Protein AF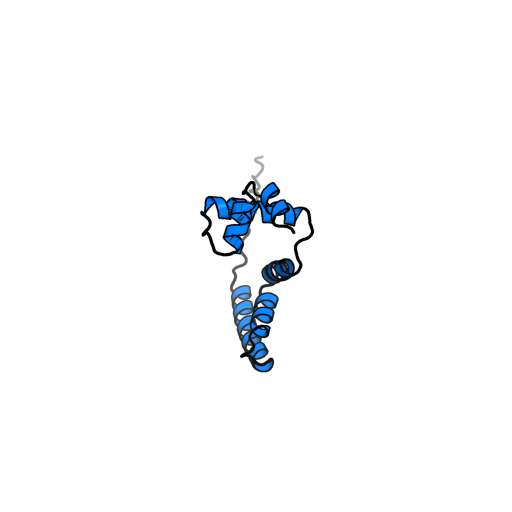-A0A0T5ZKU7-F1 (afdb_monomer_lite)

Radius of gyration: 25.08 Å; chains: 1; bounding box: 58×53×64 Å

Foldseek 3Di:
DDLVQLCVQLVNDSVVSVCVVVVVDDDDPSSVVSSVRSVVVVCVVPPHDVVVVQVVVCVVVVLVVLLVVQVVDPVDDPVRSVVVSVVVVVVVVVVVVVPPPPDPPPPDPPPDDDDDD

pLDDT: mean 78.39, std 18.37, range [41.28, 98.12]

Structure (mmCIF, N/CA/C/O backbone):
data_AF-A0A0T5ZKU7-F1
#
_entry.id   AF-A0A0T5ZKU7-F1
#
loop_
_atom_site.group_PDB
_atom_site.id
_atom_site.type_symbol
_atom_site.label_atom_id
_atom_site.label_alt_id
_atom_site.label_comp_id
_atom_site.label_asym_id
_atom_site.label_entity_id
_atom_site.label_seq_id
_atom_site.pdbx_PDB_ins_code
_atom_site.Cartn_x
_atom_site.Cartn_y
_atom_site.Cartn_z
_atom_site.occupancy
_atom_site.B_iso_or_equiv
_atom_site.auth_seq_id
_atom_site.auth_comp_id
_atom_site.auth_asym_id
_atom_site.auth_atom_id
_atom_site.pdbx_PDB_model_num
ATOM 1 N N . MET A 1 1 ? 10.620 8.413 -14.992 1.00 61.22 1 MET A N 1
ATOM 2 C CA . MET A 1 1 ? 11.229 7.470 -15.958 1.00 61.22 1 MET A CA 1
ATOM 3 C C . MET A 1 1 ? 10.465 7.529 -17.278 1.00 61.22 1 MET A C 1
ATOM 5 O O . MET A 1 1 ? 9.246 7.652 -17.237 1.00 61.22 1 MET A O 1
ATOM 9 N N . SER A 1 2 ? 11.141 7.478 -18.430 1.00 84.94 2 SER A N 1
ATOM 10 C CA . SER A 1 2 ? 10.476 7.452 -19.748 1.00 84.94 2 SER A CA 1
ATOM 11 C C . SER A 1 2 ? 10.192 6.017 -20.219 1.00 84.94 2 SER A C 1
ATOM 13 O O . SER A 1 2 ? 10.934 5.095 -19.883 1.00 84.94 2 SER A O 1
ATOM 15 N N . GLN A 1 3 ? 9.158 5.813 -21.046 1.00 84.88 3 GLN A N 1
ATOM 16 C CA . GLN A 1 3 ? 8.836 4.494 -21.628 1.00 84.88 3 GLN A CA 1
ATOM 17 C C . GLN A 1 3 ? 10.026 3.884 -22.389 1.00 84.88 3 GLN A C 1
ATOM 19 O O . GLN A 1 3 ? 10.203 2.669 -22.391 1.00 84.88 3 GLN A O 1
ATOM 24 N N . ARG A 1 4 ? 10.862 4.724 -23.017 1.00 86.12 4 ARG A N 1
ATOM 25 C CA . ARG A 1 4 ? 12.070 4.295 -23.743 1.00 86.12 4 ARG A CA 1
ATOM 26 C C . ARG A 1 4 ? 13.130 3.707 -22.819 1.00 86.12 4 ARG A C 1
ATOM 28 O O . ARG A 1 4 ? 13.746 2.711 -23.177 1.00 86.12 4 ARG A O 1
ATOM 35 N N . GLN A 1 5 ? 13.307 4.292 -21.636 1.00 86.38 5 GLN A N 1
ATOM 36 C CA . GLN A 1 5 ? 14.228 3.763 -20.631 1.00 86.38 5 GLN A CA 1
ATOM 37 C C . GLN A 1 5 ? 13.743 2.404 -20.128 1.00 86.38 5 GLN A C 1
ATOM 39 O O . GLN A 1 5 ? 14.492 1.438 -20.188 1.00 86.38 5 GLN A O 1
ATOM 44 N N . LEU A 1 6 ? 12.465 2.287 -19.755 1.00 87.44 6 LEU A N 1
ATOM 45 C CA . LEU A 1 6 ? 11.892 1.003 -19.342 1.00 87.44 6 LEU A CA 1
ATOM 46 C C . LEU A 1 6 ? 12.020 -0.073 -20.436 1.00 87.44 6 LEU A C 1
ATOM 48 O O . LEU A 1 6 ? 12.298 -1.230 -20.128 1.00 87.44 6 LEU A O 1
ATOM 52 N N . ALA A 1 7 ? 11.851 0.298 -21.707 1.00 90.56 7 ALA A N 1
ATOM 53 C CA . ALA A 1 7 ? 12.006 -0.617 -22.836 1.00 90.56 7 ALA A CA 1
ATOM 54 C C . ALA A 1 7 ? 13.424 -1.195 -22.929 1.00 90.56 7 ALA A C 1
ATOM 56 O O . ALA A 1 7 ? 13.604 -2.409 -23.026 1.00 90.56 7 ALA A O 1
ATOM 57 N N . GLN A 1 8 ? 14.429 -0.320 -22.850 1.00 89.38 8 GLN A N 1
ATOM 58 C CA . GLN A 1 8 ? 15.840 -0.702 -22.898 1.00 89.38 8 GLN A CA 1
ATOM 59 C C . GLN A 1 8 ? 16.216 -1.662 -21.763 1.00 89.38 8 GLN A C 1
ATOM 61 O O . GLN A 1 8 ? 16.983 -2.595 -21.967 1.00 89.38 8 GLN A O 1
ATOM 66 N N . GLN A 1 9 ? 15.638 -1.441 -20.589 1.00 86.31 9 GLN A N 1
ATOM 67 C CA . GLN A 1 9 ? 15.978 -2.128 -19.348 1.00 86.31 9 GLN A CA 1
ATOM 68 C C . GLN A 1 9 ? 15.270 -3.479 -19.200 1.00 86.31 9 GLN A C 1
ATOM 70 O O . GLN A 1 9 ? 15.878 -4.501 -18.909 1.00 86.31 9 GLN A O 1
ATOM 75 N N . SER A 1 10 ? 13.967 -3.511 -19.471 1.00 87.56 10 SER A N 1
ATOM 76 C CA . SER A 1 10 ? 13.167 -4.740 -19.409 1.00 87.56 10 SER A CA 1
ATOM 77 C C . SER A 1 10 ? 13.378 -5.673 -20.609 1.00 87.56 10 SER A C 1
ATOM 79 O O . SER A 1 10 ? 12.874 -6.799 -20.617 1.00 87.56 10 SER A O 1
ATOM 81 N N . GLY A 1 11 ? 14.054 -5.201 -21.664 1.00 91.31 11 GLY A N 1
ATOM 82 C CA . GLY A 1 11 ? 14.155 -5.908 -22.941 1.00 91.31 11 GLY A CA 1
ATOM 83 C C . GLY A 1 11 ? 12.799 -6.088 -23.637 1.00 91.31 11 GLY A C 1
ATOM 84 O O . GLY A 1 11 ? 12.636 -6.993 -24.459 1.00 91.31 11 GLY A O 1
ATOM 85 N N . VAL A 1 12 ? 11.801 -5.272 -23.280 1.00 93.00 12 VAL A N 1
ATOM 86 C CA . VAL A 1 12 ? 10.477 -5.244 -23.910 1.00 93.00 12 VAL A CA 1
ATOM 87 C C . VAL A 1 12 ? 10.402 -4.048 -24.847 1.00 93.00 12 VAL A C 1
ATOM 89 O O . VAL A 1 12 ? 10.733 -2.932 -24.471 1.00 93.00 12 VAL A O 1
ATOM 92 N N . ASP A 1 13 ? 9.930 -4.269 -26.072 1.00 94.50 13 ASP A N 1
ATOM 93 C CA . ASP A 1 13 ? 9.867 -3.211 -27.077 1.00 94.50 13 ASP A CA 1
ATOM 94 C C . ASP A 1 13 ? 8.986 -2.022 -26.644 1.00 94.50 13 ASP A C 1
ATOM 96 O O . ASP A 1 13 ? 7.894 -2.182 -26.085 1.00 94.50 13 ASP A O 1
ATOM 100 N N . HIS A 1 14 ? 9.431 -0.812 -26.983 1.00 93.50 14 HIS A N 1
ATOM 101 C CA . HIS A 1 14 ? 8.744 0.430 -26.641 1.00 93.50 14 HIS A CA 1
ATOM 102 C C . HIS A 1 14 ? 7.309 0.490 -27.191 1.00 93.50 14 HIS A C 1
ATOM 104 O O . HIS A 1 14 ? 6.399 0.945 -26.496 1.00 93.50 14 HIS A O 1
ATOM 110 N N . SER A 1 15 ? 7.067 -0.002 -28.414 1.00 93.06 15 SER A N 1
ATOM 111 C CA . SER A 1 15 ? 5.718 -0.050 -29.001 1.00 93.06 15 SER A CA 1
ATOM 112 C C . SER A 1 15 ? 4.795 -1.013 -28.253 1.00 93.06 15 SER A C 1
ATOM 114 O O . SER A 1 15 ? 3.574 -0.851 -28.273 1.00 93.06 15 SER A O 1
ATOM 116 N N . THR A 1 16 ? 5.357 -2.024 -27.587 1.00 92.62 16 THR A N 1
ATOM 117 C CA . THR A 1 16 ? 4.590 -2.940 -26.740 1.00 92.62 16 THR A CA 1
ATOM 118 C C . THR A 1 16 ? 4.203 -2.244 -25.443 1.00 92.62 16 THR A C 1
ATOM 120 O O . THR A 1 16 ? 3.026 -2.242 -25.102 1.00 92.62 16 THR A O 1
ATOM 123 N N . ILE A 1 17 ? 5.146 -1.577 -24.775 1.00 90.75 17 ILE A N 1
ATOM 124 C CA . ILE A 1 17 ? 4.882 -0.814 -23.543 1.00 90.75 17 ILE A CA 1
ATOM 125 C C . ILE A 1 17 ? 3.843 0.288 -23.784 1.00 90.75 17 ILE A C 1
ATOM 127 O O . ILE A 1 17 ? 2.897 0.421 -23.013 1.00 90.75 17 ILE A O 1
ATOM 131 N N . SER A 1 18 ? 3.966 1.031 -24.887 1.00 93.00 18 SER A N 1
ATOM 132 C CA . SER A 1 18 ? 3.022 2.095 -25.243 1.00 93.00 18 SER A CA 1
ATOM 133 C C . SER A 1 18 ? 1.584 1.576 -25.386 1.00 93.00 18 SER A C 1
ATOM 135 O O . SER A 1 18 ? 0.655 2.177 -24.850 1.00 93.00 18 SER A O 1
ATOM 137 N N . ARG A 1 19 ? 1.403 0.414 -26.031 1.00 92.88 19 ARG A N 1
ATOM 138 C CA . ARG A 1 19 ? 0.091 -0.237 -26.190 1.00 92.88 19 ARG A CA 1
ATOM 139 C C . ARG A 1 19 ? -0.471 -0.787 -24.881 1.00 92.88 19 ARG A C 1
ATOM 141 O O . ARG A 1 19 ? -1.675 -0.708 -24.669 1.00 92.88 19 ARG A O 1
ATOM 148 N N . LEU A 1 20 ? 0.386 -1.307 -23.998 1.00 92.06 20 LEU A N 1
ATOM 149 C CA . LEU A 1 20 ? -0.024 -1.749 -22.660 1.00 92.06 20 LEU A CA 1
ATOM 150 C C . LEU A 1 20 ? -0.554 -0.573 -21.827 1.00 92.06 20 LEU A C 1
ATOM 152 O O . LEU A 1 20 ? -1.601 -0.691 -21.203 1.00 92.06 20 LEU A O 1
ATOM 156 N N . ILE A 1 21 ? 0.127 0.577 -21.864 1.00 90.44 21 ILE A N 1
ATOM 157 C CA . ILE A 1 21 ? -0.280 1.784 -21.122 1.00 90.44 21 ILE A CA 1
ATOM 158 C C . ILE A 1 21 ? -1.603 2.351 -21.647 1.00 90.44 21 ILE A C 1
ATOM 160 O O . ILE A 1 21 ? -2.424 2.817 -20.865 1.00 90.44 21 ILE A O 1
ATOM 164 N N . ARG A 1 22 ? -1.829 2.293 -22.964 1.00 91.94 22 ARG A N 1
ATOM 165 C CA . ARG A 1 22 ? -3.094 2.716 -23.587 1.00 91.94 22 ARG A CA 1
ATOM 166 C C . ARG A 1 22 ? -4.233 1.703 -23.423 1.00 91.94 22 ARG A C 1
ATOM 168 O O . ARG A 1 22 ? -5.342 1.982 -23.860 1.00 91.94 22 ARG A O 1
ATOM 175 N N . GLY A 1 23 ? -3.974 0.530 -22.840 1.00 91.94 23 GLY A N 1
ATOM 176 C CA . GLY A 1 23 ? -4.969 -0.537 -22.692 1.00 91.94 23 GLY A CA 1
ATOM 177 C C . GLY A 1 23 ? -5.320 -1.263 -23.995 1.00 91.94 23 GLY A C 1
ATOM 178 O O . GLY A 1 23 ? -6.204 -2.111 -24.011 1.00 91.94 23 GLY A O 1
ATOM 179 N N . GLU A 1 24 ? -4.602 -0.987 -25.085 1.00 94.06 24 GLU A N 1
ATOM 180 C CA . GLU A 1 24 ? -4.792 -1.626 -26.395 1.00 94.06 24 GLU A CA 1
ATOM 181 C C . GLU A 1 24 ? -4.296 -3.082 -26.409 1.00 94.06 24 GLU A C 1
ATOM 183 O O . GLU A 1 24 ? -4.506 -3.819 -27.374 1.00 94.06 24 GLU A O 1
ATOM 188 N N . ARG A 1 25 ? -3.581 -3.502 -25.358 1.00 87.81 25 ARG A N 1
ATOM 189 C CA . ARG A 1 25 ? -3.019 -4.844 -25.238 1.00 87.81 25 ARG A CA 1
ATOM 190 C C . ARG A 1 25 ? -3.007 -5.314 -23.789 1.00 87.81 25 ARG A C 1
ATOM 192 O O . ARG A 1 25 ? -2.660 -4.557 -22.888 1.00 87.81 25 ARG A O 1
ATOM 199 N N . THR A 1 26 ? -3.281 -6.600 -23.586 1.00 90.44 26 THR A N 1
ATOM 200 C CA . THR A 1 26 ? -3.028 -7.299 -22.323 1.00 90.44 26 THR A CA 1
ATOM 201 C C . THR A 1 26 ? -1.643 -7.960 -22.358 1.00 90.44 26 THR A C 1
ATOM 203 O O . THR A 1 26 ? -1.269 -8.576 -23.365 1.00 90.44 26 THR A O 1
ATOM 206 N N . PRO A 1 27 ? -0.819 -7.813 -21.306 1.00 90.25 27 PRO A N 1
ATOM 207 C CA . PRO A 1 27 ? 0.505 -8.414 -21.290 1.00 90.25 27 PRO A CA 1
ATOM 208 C C . PRO A 1 27 ? 0.406 -9.921 -21.043 1.00 90.25 27 PRO A C 1
ATOM 210 O O . PRO A 1 27 ? -0.408 -10.387 -20.249 1.00 90.25 27 PRO A O 1
ATOM 213 N N . SER A 1 28 ? 1.288 -10.688 -21.685 1.00 92.50 28 SER A N 1
ATOM 214 C CA . SER A 1 28 ? 1.524 -12.074 -21.271 1.00 92.50 28 SER A CA 1
ATOM 215 C C . SER A 1 28 ? 2.246 -12.104 -19.920 1.00 92.50 28 SER A C 1
ATOM 217 O O . SER A 1 28 ? 2.944 -11.145 -19.580 1.00 92.50 28 SER A O 1
ATOM 219 N N . LEU A 1 29 ? 2.164 -13.223 -19.191 1.00 88.56 29 LEU A N 1
ATOM 220 C CA . LEU A 1 29 ? 2.899 -13.408 -17.934 1.00 88.56 29 LEU A CA 1
ATOM 221 C C . LEU A 1 29 ? 4.403 -13.139 -18.112 1.00 88.56 29 LEU A C 1
ATOM 223 O O . LEU A 1 29 ? 4.980 -12.363 -17.362 1.00 88.56 29 LEU A O 1
ATOM 227 N N . GLY A 1 30 ? 5.020 -13.686 -19.164 1.00 87.00 30 GLY A N 1
ATOM 228 C CA . GLY A 1 30 ? 6.442 -13.466 -19.444 1.00 87.00 30 GLY A CA 1
ATOM 229 C C . GLY A 1 30 ? 6.786 -12.004 -19.753 1.00 87.00 30 GLY A C 1
ATOM 230 O O . GLY A 1 30 ? 7.852 -11.525 -19.372 1.00 87.00 30 GLY A O 1
ATOM 231 N N . THR A 1 31 ? 5.882 -11.265 -20.404 1.00 89.62 31 THR A N 1
ATOM 232 C CA . THR A 1 31 ? 6.042 -9.817 -20.620 1.00 89.62 31 THR A CA 1
ATOM 233 C C . THR A 1 31 ? 5.925 -9.053 -19.303 1.00 89.62 31 THR A C 1
ATOM 235 O O . THR A 1 31 ? 6.744 -8.176 -19.042 1.00 89.62 31 THR A O 1
ATOM 238 N N . ALA A 1 32 ? 4.953 -9.407 -18.460 1.00 90.44 32 ALA A N 1
ATOM 239 C CA . ALA A 1 32 ? 4.764 -8.795 -17.150 1.00 90.44 32 ALA A CA 1
ATOM 240 C C . ALA A 1 32 ? 5.983 -9.019 -16.240 1.00 90.44 32 ALA A C 1
ATOM 242 O O . ALA A 1 32 ? 6.464 -8.074 -15.622 1.00 90.44 32 ALA A O 1
ATOM 243 N N . THR A 1 33 ? 6.550 -10.230 -16.224 1.00 89.00 33 THR A N 1
ATOM 244 C CA . THR A 1 33 ? 7.750 -10.544 -15.434 1.00 89.00 33 THR A CA 1
ATOM 245 C C . THR A 1 33 ? 8.978 -9.759 -15.903 1.00 89.00 33 THR A C 1
ATOM 247 O O . THR A 1 33 ? 9.719 -9.240 -15.073 1.00 89.00 33 THR A O 1
ATOM 250 N N . LYS A 1 34 ? 9.187 -9.614 -17.219 1.00 91.38 34 LYS A N 1
ATOM 251 C CA . LYS A 1 34 ? 10.294 -8.813 -17.776 1.00 91.38 34 LYS A CA 1
ATOM 252 C C . LYS A 1 34 ? 10.178 -7.331 -17.423 1.00 91.38 34 LYS A C 1
ATOM 254 O O . LYS A 1 34 ? 11.162 -6.718 -17.020 1.00 91.38 34 LYS A O 1
ATOM 259 N N . LEU A 1 35 ? 8.973 -6.771 -17.539 1.00 89.62 35 LEU A N 1
ATOM 260 C CA . LEU A 1 35 ? 8.701 -5.389 -17.140 1.00 89.62 35 LEU A CA 1
ATOM 261 C C . LEU A 1 35 ? 8.911 -5.189 -15.637 1.00 89.62 35 LEU A C 1
ATOM 263 O O . LEU A 1 35 ? 9.548 -4.218 -15.247 1.00 89.62 35 LEU A O 1
ATOM 267 N N . GLY A 1 36 ? 8.442 -6.127 -14.808 1.00 87.69 36 GLY A N 1
ATOM 268 C CA . GLY A 1 36 ? 8.647 -6.097 -13.359 1.00 87.69 36 GLY A CA 1
ATOM 269 C C . GLY A 1 36 ? 10.126 -6.125 -12.970 1.00 87.69 36 GLY A C 1
ATOM 270 O O . GLY A 1 36 ? 10.555 -5.321 -12.149 1.00 87.69 36 GLY A O 1
ATOM 271 N N . ARG A 1 37 ? 10.927 -6.982 -13.616 1.00 84.56 37 ARG A N 1
ATOM 272 C CA . ARG A 1 37 ? 12.379 -7.038 -13.401 1.00 84.56 37 ARG A CA 1
ATOM 273 C C . ARG A 1 37 ? 13.078 -5.743 -13.820 1.00 84.56 37 ARG A C 1
ATOM 275 O O . ARG A 1 37 ? 13.841 -5.200 -13.032 1.00 84.56 37 ARG A O 1
ATOM 282 N N . GLY A 1 38 ? 12.760 -5.219 -15.006 1.00 84.12 38 GLY A N 1
ATOM 283 C CA . GLY A 1 38 ? 13.320 -3.950 -15.481 1.00 84.12 38 GLY A CA 1
ATOM 284 C C . GLY A 1 38 ? 12.927 -2.751 -14.612 1.00 84.12 38 GLY A C 1
ATOM 285 O O . GLY A 1 38 ? 13.684 -1.800 -14.513 1.00 84.12 38 GLY A O 1
ATOM 286 N N . LEU A 1 39 ? 11.771 -2.783 -13.942 1.00 83.00 39 LEU A N 1
ATOM 287 C CA . LEU A 1 39 ? 11.401 -1.763 -12.954 1.00 83.00 39 LEU A CA 1
ATOM 288 C C . LEU A 1 39 ? 12.184 -1.907 -11.641 1.00 83.00 39 LEU A C 1
ATOM 290 O O . LEU A 1 39 ? 12.499 -0.895 -11.022 1.00 83.00 39 LEU A O 1
ATOM 294 N N . HIS A 1 40 ? 12.494 -3.139 -11.230 1.00 70.81 40 HIS A N 1
ATOM 295 C CA . HIS A 1 40 ? 13.207 -3.430 -9.986 1.00 70.81 40 HIS A CA 1
ATOM 296 C C . HIS A 1 40 ? 14.704 -3.101 -10.076 1.00 70.81 40 HIS A C 1
ATOM 298 O O . HIS A 1 40 ? 15.211 -2.392 -9.216 1.00 70.81 40 HIS A O 1
ATOM 304 N N . GLU A 1 41 ? 15.384 -3.511 -11.154 1.00 65.38 41 GLU A N 1
ATOM 305 C CA . GLU A 1 41 ? 16.826 -3.265 -11.354 1.00 65.38 41 GLU A CA 1
ATOM 306 C C . GLU A 1 41 ? 17.160 -1.760 -11.419 1.00 65.38 41 GLU A C 1
ATOM 308 O O . GLU A 1 41 ? 18.215 -1.340 -10.959 1.00 65.38 41 GLU A O 1
ATOM 313 N N . ILE A 1 42 ? 16.233 -0.923 -11.901 1.00 58.44 42 ILE A N 1
ATOM 314 C CA . ILE A 1 42 ? 16.407 0.543 -11.931 1.00 58.44 42 ILE A CA 1
ATOM 315 C C . ILE A 1 42 ? 16.113 1.187 -10.582 1.00 58.44 42 ILE A C 1
ATOM 317 O O . ILE A 1 42 ? 16.650 2.245 -10.270 1.00 58.44 42 ILE A O 1
ATOM 321 N N . HIS A 1 43 ? 15.218 0.588 -9.799 1.00 54.34 43 HIS A N 1
ATOM 322 C CA . HIS A 1 43 ? 14.900 1.061 -8.454 1.00 54.34 43 HIS A CA 1
ATOM 323 C C . HIS A 1 43 ? 15.994 0.740 -7.440 1.00 54.34 43 HIS A C 1
ATOM 325 O O . HIS A 1 43 ? 16.143 1.489 -6.481 1.00 54.34 43 HIS A O 1
ATOM 331 N N . ASP A 1 44 ? 16.757 -0.333 -7.653 1.00 54.84 44 ASP A N 1
ATOM 332 C CA . ASP A 1 44 ? 17.927 -0.637 -6.825 1.00 54.84 44 ASP A CA 1
ATOM 333 C C . ASP A 1 44 ? 19.089 0.344 -7.086 1.00 54.84 44 ASP A C 1
ATOM 335 O O . ASP A 1 44 ? 19.884 0.598 -6.185 1.00 54.84 44 ASP A O 1
ATOM 339 N N . GLU A 1 45 ? 19.180 0.935 -8.288 1.00 53.25 45 GLU A N 1
ATOM 340 C CA . GLU A 1 45 ? 20.221 1.918 -8.646 1.00 53.25 45 GLU A CA 1
ATOM 341 C C . GLU A 1 45 ? 19.801 3.381 -8.395 1.00 53.25 45 GLU A C 1
ATOM 343 O O . GLU A 1 45 ? 20.644 4.238 -8.128 1.00 53.25 45 GLU A O 1
ATOM 348 N N . ALA A 1 46 ? 18.501 3.685 -8.439 1.00 48.81 46 ALA A N 1
ATOM 349 C CA . ALA A 1 46 ? 17.950 5.006 -8.154 1.00 48.81 46 ALA A CA 1
ATOM 350 C C . ALA A 1 46 ? 16.946 4.913 -7.002 1.00 48.81 46 ALA A C 1
ATOM 352 O O . ALA A 1 46 ? 15.815 4.486 -7.226 1.00 48.81 46 ALA A O 1
ATOM 353 N N . ASP A 1 47 ? 17.383 5.329 -5.806 1.00 48.66 47 ASP A N 1
ATOM 354 C CA . ASP A 1 47 ? 16.592 5.595 -4.597 1.00 48.66 47 ASP A CA 1
ATOM 355 C C . ASP A 1 47 ? 15.080 5.371 -4.763 1.00 48.66 47 ASP A C 1
ATOM 357 O O . ASP A 1 47 ? 14.359 6.172 -5.369 1.00 48.66 47 ASP A O 1
ATOM 361 N N . THR A 1 48 ? 14.611 4.262 -4.189 1.00 41.28 48 THR A N 1
ATOM 362 C CA . THR A 1 48 ? 13.205 3.858 -4.074 1.00 41.28 48 THR A CA 1
ATOM 363 C C . THR A 1 48 ? 12.251 5.057 -3.946 1.00 41.28 48 THR A C 1
ATOM 365 O O . THR A 1 48 ? 12.387 5.855 -3.012 1.00 41.28 48 THR A O 1
ATOM 368 N N . PRO A 1 49 ? 11.223 5.190 -4.805 1.00 43.84 49 PRO A N 1
ATOM 369 C CA . PRO A 1 49 ? 10.241 6.247 -4.679 1.00 43.84 49 PRO A CA 1
ATOM 370 C C . PRO A 1 49 ? 9.535 6.103 -3.335 1.00 43.84 49 PRO A C 1
ATOM 372 O O . PRO A 1 49 ? 8.995 5.052 -2.978 1.00 43.84 49 PRO A O 1
ATOM 375 N N . GLN A 1 50 ? 9.538 7.208 -2.597 1.00 49.47 50 GLN A N 1
ATOM 376 C CA . GLN A 1 50 ? 9.067 7.345 -1.218 1.00 49.47 50 GLN A CA 1
ATOM 377 C C . GLN A 1 50 ? 7.630 6.832 -1.006 1.00 49.47 50 GLN A C 1
ATOM 379 O O . GLN A 1 50 ? 7.277 6.451 0.104 1.00 49.47 50 GLN A O 1
ATOM 384 N N . TYR A 1 51 ? 6.827 6.730 -2.070 1.00 44.50 51 TYR A N 1
ATOM 385 C CA . TYR A 1 51 ? 5.493 6.127 -2.039 1.00 44.50 51 TYR A CA 1
ATOM 386 C C . TYR A 1 51 ? 5.505 4.613 -1.757 1.00 44.50 51 TYR A C 1
ATOM 388 O O . TYR A 1 51 ? 4.683 4.139 -0.979 1.00 44.50 51 TYR A O 1
ATOM 396 N N . PHE A 1 52 ? 6.455 3.851 -2.316 1.00 43.78 52 PHE A N 1
ATOM 397 C CA . PHE A 1 52 ? 6.615 2.424 -1.992 1.00 43.78 52 PHE A CA 1
ATOM 398 C C . PHE A 1 52 ? 7.535 2.213 -0.784 1.00 43.78 52 PHE A C 1
ATOM 400 O O . PHE A 1 52 ? 7.366 1.247 -0.049 1.00 43.78 52 PHE A O 1
ATOM 407 N N . GLY A 1 53 ? 8.450 3.152 -0.516 1.00 49.22 53 GLY A N 1
ATOM 408 C CA . GLY A 1 53 ? 9.227 3.193 0.725 1.00 49.22 53 GLY A CA 1
ATOM 409 C C . GLY A 1 53 ? 8.347 3.370 1.965 1.00 49.22 53 GLY A C 1
ATOM 410 O O . GLY A 1 53 ? 8.628 2.753 2.989 1.00 49.22 53 GLY A O 1
ATOM 411 N N . LEU A 1 54 ? 7.238 4.115 1.871 1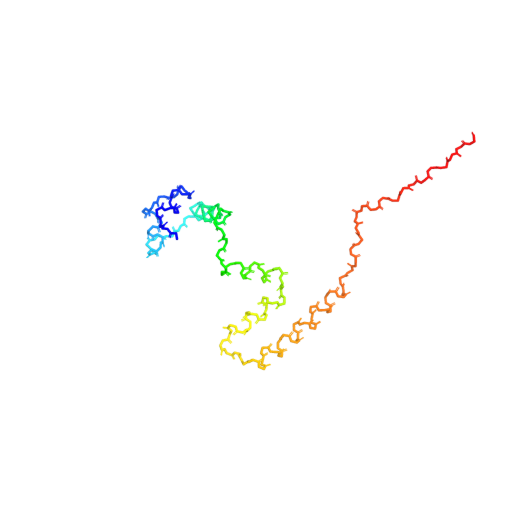.00 50.00 54 LEU A N 1
ATOM 412 C CA . LEU A 1 54 ? 6.247 4.190 2.943 1.00 50.00 54 LEU A CA 1
ATOM 413 C C . LEU A 1 54 ? 5.558 2.839 3.139 1.00 50.00 54 LEU A C 1
ATOM 415 O O . LEU A 1 54 ? 5.481 2.397 4.277 1.00 50.00 54 LEU A O 1
ATOM 419 N N . VAL A 1 55 ? 5.147 2.153 2.062 1.00 48.06 55 VAL A N 1
ATOM 420 C CA . VAL A 1 55 ? 4.518 0.812 2.095 1.00 48.06 55 VAL A CA 1
ATOM 421 C C . VAL A 1 55 ? 5.486 -0.267 2.597 1.00 48.06 55 VAL A C 1
ATOM 423 O O . VAL A 1 55 ? 5.093 -1.126 3.374 1.00 48.06 55 VAL A O 1
ATOM 426 N N . ALA A 1 56 ? 6.770 -0.204 2.239 1.00 47.66 56 ALA A N 1
ATOM 427 C CA . ALA A 1 56 ? 7.806 -1.120 2.718 1.00 47.66 56 ALA A CA 1
ATOM 428 C C . ALA A 1 56 ? 8.220 -0.830 4.177 1.00 47.66 56 ALA A C 1
ATOM 430 O O . ALA A 1 56 ? 8.386 -1.753 4.974 1.00 47.66 56 ALA A O 1
ATOM 431 N N . SER A 1 57 ? 8.311 0.445 4.570 1.00 49.16 57 SER A N 1
ATOM 432 C CA . SER A 1 57 ? 8.568 0.859 5.961 1.00 49.16 57 SER A CA 1
ATOM 433 C C . SER A 1 57 ? 7.376 0.573 6.879 1.00 49.16 57 SER A C 1
ATOM 435 O O . SER A 1 57 ? 7.550 0.181 8.031 1.00 49.16 57 SER A O 1
ATOM 437 N N . THR A 1 58 ? 6.148 0.704 6.375 1.00 49.59 58 THR A N 1
ATOM 438 C CA . THR A 1 58 ? 4.939 0.264 7.084 1.00 49.59 58 THR A CA 1
ATOM 439 C C . THR A 1 58 ? 4.768 -1.256 7.032 1.00 49.59 58 THR A C 1
ATOM 441 O O . THR A 1 58 ? 4.293 -1.832 8.004 1.00 49.59 58 THR A O 1
ATOM 444 N N . ALA A 1 59 ? 5.263 -1.959 6.010 1.00 51.72 59 ALA A N 1
ATOM 445 C CA . ALA A 1 59 ? 5.398 -3.417 6.062 1.00 51.72 59 ALA A CA 1
ATOM 446 C C . ALA A 1 59 ? 6.392 -3.863 7.157 1.00 51.72 59 ALA A C 1
ATOM 448 O O . ALA A 1 59 ? 6.187 -4.906 7.778 1.00 51.72 59 ALA A O 1
ATOM 449 N N . ALA A 1 60 ? 7.413 -3.052 7.468 1.00 64.19 60 ALA A N 1
ATOM 450 C CA . ALA A 1 60 ? 8.296 -3.262 8.620 1.00 64.19 60 ALA A CA 1
ATOM 451 C C . ALA A 1 60 ? 7.635 -2.898 9.969 1.00 64.19 60 ALA A C 1
ATOM 453 O O . ALA A 1 60 ? 7.957 -3.498 10.998 1.00 64.19 60 ALA A O 1
ATOM 454 N N . ASN A 1 61 ? 6.677 -1.964 9.979 1.00 82.00 61 ASN A N 1
ATOM 455 C CA . ASN A 1 61 ? 5.875 -1.612 11.152 1.00 82.00 61 ASN A CA 1
ATOM 456 C C . ASN A 1 61 ? 4.369 -1.814 10.892 1.00 82.00 61 ASN A C 1
ATOM 458 O O . ASN A 1 61 ? 3.654 -0.856 10.576 1.00 82.00 61 ASN A O 1
ATOM 462 N N . PRO A 1 62 ? 3.848 -3.039 11.093 1.00 85.38 62 PRO A N 1
ATOM 463 C CA . PRO A 1 62 ? 2.460 -3.365 10.771 1.00 85.38 62 PRO A CA 1
ATOM 464 C C . PRO A 1 62 ? 1.438 -2.599 11.622 1.00 85.38 62 PRO A C 1
ATOM 466 O O . PRO A 1 62 ? 0.256 -2.615 11.299 1.00 85.38 62 PRO A O 1
ATOM 469 N N . THR A 1 63 ? 1.840 -1.931 12.711 1.00 90.38 63 THR A N 1
ATOM 470 C CA . THR A 1 63 ? 0.942 -0.998 13.411 1.00 90.38 63 THR A CA 1
ATOM 471 C C . THR A 1 63 ? 0.750 0.278 12.605 1.00 90.38 63 THR A C 1
ATOM 473 O O . THR A 1 63 ? -0.388 0.658 12.352 1.00 90.38 63 THR A O 1
ATOM 476 N N . ALA A 1 64 ? 1.842 0.888 12.145 1.00 87.56 64 ALA A N 1
ATOM 477 C CA . ALA A 1 64 ? 1.780 2.100 11.336 1.00 87.56 64 ALA A CA 1
ATOM 478 C C . ALA A 1 64 ? 1.055 1.863 9.998 1.00 87.56 64 ALA A C 1
ATOM 480 O O . ALA A 1 64 ? 0.323 2.735 9.541 1.00 87.56 64 ALA A O 1
ATOM 481 N N . HIS A 1 65 ? 1.194 0.669 9.400 1.00 87.19 65 HIS A N 1
ATOM 482 C CA . HIS A 1 65 ? 0.469 0.316 8.171 1.00 87.19 65 HIS A CA 1
ATOM 483 C C . HIS A 1 65 ? -1.050 0.341 8.350 1.00 87.19 65 HIS A C 1
ATOM 485 O O . HIS A 1 65 ? -1.777 0.893 7.523 1.00 87.19 65 HIS A O 1
ATOM 491 N N . VAL A 1 66 ? -1.536 -0.297 9.417 1.00 94.31 66 VAL A N 1
ATOM 492 C CA . VAL A 1 66 ? -2.973 -0.390 9.699 1.00 94.31 66 VAL A CA 1
ATOM 493 C C . VAL A 1 66 ? -3.526 0.996 10.000 1.00 94.31 66 VAL A C 1
ATOM 495 O O . VAL A 1 66 ? -4.540 1.379 9.428 1.00 94.31 66 VAL A O 1
ATOM 498 N N . GLU A 1 67 ? -2.816 1.780 10.807 1.00 94.62 67 GLU A N 1
ATOM 499 C CA . GLU A 1 67 ? -3.212 3.145 11.144 1.00 94.62 67 GLU A CA 1
ATOM 500 C C . GLU A 1 67 ? -3.309 4.049 9.908 1.00 94.62 67 GLU A C 1
ATOM 502 O O . GLU A 1 67 ? -4.301 4.750 9.725 1.00 94.62 67 GLU A O 1
ATOM 507 N N . TYR A 1 68 ? -2.301 3.995 9.033 1.00 92.56 68 TYR A N 1
ATOM 508 C CA . TYR A 1 68 ? -2.289 4.747 7.781 1.00 92.56 68 TYR A CA 1
ATOM 509 C C . TYR A 1 68 ? -3.457 4.356 6.869 1.00 92.56 68 TY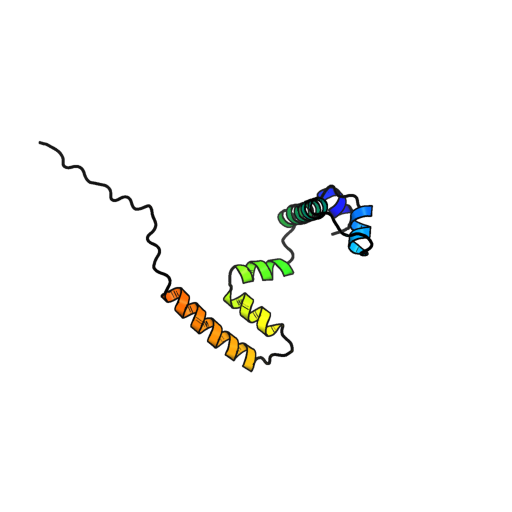R A C 1
ATOM 511 O O . TYR A 1 68 ? -4.140 5.225 6.336 1.00 92.56 68 TYR A O 1
ATOM 519 N N . SER A 1 69 ? -3.722 3.053 6.736 1.00 93.62 69 SER A N 1
ATOM 520 C CA . SER A 1 69 ? -4.812 2.545 5.893 1.00 93.62 69 SER A CA 1
ATOM 521 C C . SER A 1 69 ? -6.184 2.985 6.411 1.00 93.62 69 SER A C 1
ATOM 523 O O . SER A 1 69 ? -7.036 3.364 5.618 1.00 93.62 69 SER A O 1
ATOM 525 N N . LEU A 1 70 ? -6.386 2.979 7.735 1.00 95.88 70 LEU A N 1
ATOM 526 C CA . LEU A 1 70 ? -7.631 3.438 8.357 1.00 95.88 70 LEU A CA 1
ATOM 527 C C . LEU A 1 70 ? -7.836 4.949 8.205 1.00 95.88 70 LEU A C 1
ATOM 529 O O . LEU A 1 70 ? -8.965 5.383 8.019 1.00 95.88 70 LEU A O 1
ATOM 533 N N . ARG A 1 71 ? -6.766 5.754 8.262 1.00 95.50 71 ARG A N 1
ATOM 534 C CA . ARG A 1 71 ? -6.859 7.208 8.035 1.00 95.50 71 ARG A CA 1
ATOM 535 C C . ARG A 1 71 ? -7.111 7.597 6.581 1.00 95.50 71 ARG A C 1
ATOM 537 O O . ARG A 1 71 ? -7.592 8.696 6.337 1.00 95.50 71 ARG A O 1
ATOM 544 N N . ALA A 1 72 ? -6.758 6.738 5.627 1.00 93.50 72 ALA A N 1
ATOM 545 C CA . ALA A 1 72 ? -7.028 6.969 4.210 1.00 93.50 72 ALA A CA 1
ATOM 546 C C . ALA A 1 72 ? -8.495 6.690 3.823 1.00 93.50 72 ALA A C 1
ATOM 548 O O . ALA A 1 72 ? -8.889 6.985 2.697 1.00 93.50 72 ALA A O 1
ATOM 549 N N . ASP A 1 73 ? -9.291 6.114 4.729 1.00 95.69 73 ASP A N 1
ATOM 550 C CA . ASP A 1 73 ? -10.712 5.845 4.523 1.00 95.69 73 ASP A CA 1
ATOM 551 C C . ASP A 1 73 ? -11.556 7.076 4.889 1.00 95.69 73 ASP A C 1
ATOM 553 O O . ASP A 1 73 ? -11.735 7.409 6.061 1.00 95.69 73 ASP A O 1
ATOM 557 N N . GLU A 1 74 ? -12.104 7.743 3.873 1.00 96.12 74 GLU A N 1
ATOM 558 C CA . GLU A 1 74 ? -12.917 8.955 4.032 1.00 96.12 74 GLU A CA 1
ATOM 559 C C . GLU A 1 74 ? -14.250 8.712 4.767 1.00 96.12 74 GLU A C 1
ATOM 561 O O . GLU A 1 74 ? -14.887 9.667 5.217 1.00 96.12 74 GLU A O 1
ATOM 566 N N . TYR A 1 75 ? -14.682 7.454 4.925 1.00 97.38 75 TYR A N 1
ATOM 567 C CA . TYR A 1 75 ? -15.887 7.102 5.682 1.00 97.38 75 TYR A CA 1
ATOM 568 C C . TYR A 1 75 ? -15.644 6.987 7.193 1.00 97.38 75 TYR A C 1
ATOM 570 O O . TYR A 1 75 ? -16.606 6.852 7.957 1.00 97.38 75 TYR A O 1
ATOM 578 N N . LEU A 1 76 ? -14.385 7.038 7.642 1.00 97.25 76 LEU A N 1
ATOM 579 C CA . LEU A 1 76 ? -14.016 6.941 9.050 1.00 97.25 76 LEU A CA 1
ATOM 580 C C . LEU A 1 76 ? -13.604 8.304 9.613 1.00 97.25 76 LEU A C 1
ATOM 582 O O . LEU A 1 76 ? -12.699 8.974 9.128 1.00 97.25 76 LEU A O 1
ATOM 586 N N . SER A 1 77 ? -14.224 8.690 10.725 1.00 98.12 77 SER A N 1
ATOM 587 C CA . SER A 1 77 ? -13.733 9.796 11.549 1.00 98.12 77 SER A CA 1
ATOM 588 C C . SER A 1 77 ? -12.485 9.390 12.340 1.00 98.12 77 SER A C 1
ATOM 590 O O . SER A 1 77 ? -12.320 8.229 12.714 1.00 98.12 77 SER A O 1
ATOM 592 N N . GLU A 1 78 ? -11.652 10.362 12.722 1.00 95.25 78 GLU A N 1
ATOM 593 C CA . GLU A 1 78 ? -10.485 10.137 13.597 1.00 95.25 78 GLU A CA 1
ATOM 594 C C . GLU A 1 78 ? -10.839 9.411 14.911 1.00 95.25 78 GLU A C 1
ATOM 596 O O . GLU A 1 78 ? -10.051 8.618 15.431 1.00 95.25 78 GLU A O 1
ATOM 601 N N . ALA A 1 79 ? -12.041 9.639 15.453 1.00 97.25 79 ALA A N 1
ATOM 602 C CA . ALA A 1 79 ? -12.518 8.933 16.641 1.00 97.25 79 ALA A CA 1
ATOM 603 C C . ALA A 1 79 ? -12.765 7.439 16.364 1.00 97.25 79 ALA A C 1
ATOM 605 O O . ALA A 1 79 ? -12.364 6.593 17.164 1.00 97.25 79 ALA A O 1
ATOM 606 N N . GLN A 1 80 ? -13.369 7.110 15.218 1.00 98.12 80 GLN A N 1
ATOM 607 C CA . GLN A 1 80 ? -13.584 5.725 14.787 1.00 98.12 80 GLN A CA 1
ATOM 608 C C . GLN A 1 80 ? -12.258 5.032 14.450 1.00 98.12 80 GLN A C 1
ATOM 610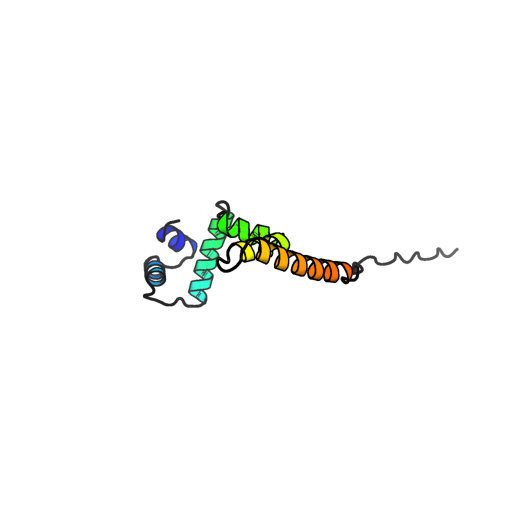 O O . GLN A 1 80 ? -12.053 3.890 14.859 1.00 98.12 80 GLN A O 1
ATOM 615 N N . VAL A 1 81 ? -11.321 5.726 13.793 1.00 97.94 81 VAL A N 1
ATOM 616 C CA . VAL A 1 81 ? -9.966 5.207 13.539 1.00 97.94 81 VAL A CA 1
ATOM 617 C C . VAL A 1 81 ? -9.277 4.836 14.853 1.00 97.94 81 VAL A C 1
ATOM 619 O O . VAL A 1 81 ? -8.742 3.733 14.975 1.00 97.94 81 VAL A O 1
ATOM 622 N N . ARG A 1 82 ? -9.336 5.711 15.867 1.00 97.44 82 ARG A N 1
ATOM 623 C CA . ARG A 1 82 ? -8.770 5.431 17.196 1.00 97.44 82 ARG A CA 1
ATOM 624 C C . ARG A 1 82 ? -9.395 4.192 17.836 1.00 97.44 82 ARG A C 1
ATOM 626 O O . ARG A 1 82 ? -8.658 3.324 18.294 1.00 97.44 82 ARG A O 1
ATOM 633 N N . GLN A 1 83 ? -10.722 4.075 17.804 1.00 97.94 83 GLN A N 1
ATOM 634 C CA . GLN A 1 83 ? -11.440 2.920 18.352 1.00 97.94 83 GLN A CA 1
ATOM 635 C C . GLN A 1 83 ? -11.009 1.600 17.686 1.00 97.94 83 GLN A C 1
ATOM 637 O O . GLN A 1 83 ? -10.776 0.597 18.364 1.00 97.94 83 GLN A O 1
ATOM 642 N N . VAL A 1 84 ? -10.863 1.590 16.358 1.00 97.88 84 VAL A N 1
ATOM 643 C CA . VAL A 1 84 ? -10.407 0.403 15.617 1.00 97.88 84 VAL A CA 1
ATOM 644 C C . VAL A 1 84 ? -8.944 0.082 15.938 1.00 97.88 84 VAL A C 1
ATOM 646 O O . VAL A 1 84 ? -8.600 -1.084 16.147 1.00 97.88 84 VAL A O 1
ATOM 649 N N . MET A 1 85 ? -8.085 1.099 16.032 1.00 97.81 85 MET A N 1
ATOM 650 C CA . MET A 1 85 ? -6.678 0.928 16.397 1.00 97.81 85 MET A CA 1
ATOM 651 C C . MET A 1 85 ? -6.500 0.360 17.808 1.00 97.81 85 MET A C 1
ATOM 653 O O . MET A 1 85 ? -5.657 -0.515 18.000 1.00 97.81 85 MET A O 1
ATOM 657 N N . GLU A 1 86 ? -7.300 0.795 18.783 1.00 97.69 86 GLU A N 1
ATOM 658 C CA . GLU A 1 86 ? -7.289 0.247 20.146 1.00 97.69 86 GLU A CA 1
ATOM 659 C C . GLU A 1 86 ? -7.601 -1.254 20.151 1.00 97.69 86 GLU A C 1
ATOM 661 O O . GLU A 1 86 ? -6.849 -2.048 20.727 1.00 97.69 86 GLU A O 1
ATOM 666 N N . TYR A 1 87 ? -8.659 -1.661 19.441 1.00 97.44 87 TYR A N 1
ATOM 667 C CA . TYR A 1 87 ? -9.006 -3.073 19.289 1.00 97.44 87 TYR A CA 1
ATOM 668 C C . TYR A 1 87 ? -7.883 -3.867 18.605 1.00 97.44 87 TYR A C 1
ATOM 670 O O . TYR A 1 87 ? -7.476 -4.929 19.085 1.00 97.44 87 TYR A O 1
ATOM 678 N N . TYR A 1 88 ? -7.332 -3.337 17.511 1.00 96.31 88 TYR A N 1
ATOM 679 C CA . TYR A 1 88 ? -6.229 -3.964 16.787 1.00 96.31 88 TYR A CA 1
ATOM 680 C C . TYR A 1 88 ? -4.994 -4.178 17.676 1.00 96.31 88 TYR A C 1
ATOM 682 O O . TYR A 1 88 ? -4.415 -5.270 17.691 1.00 96.31 88 TYR A O 1
ATOM 690 N N . LEU A 1 89 ? -4.600 -3.162 18.449 1.00 95.62 89 LEU A N 1
ATOM 691 C CA . LEU A 1 89 ? -3.461 -3.245 19.361 1.00 95.62 89 LEU A CA 1
ATOM 692 C C . LEU A 1 89 ? -3.691 -4.285 20.460 1.00 95.62 89 LEU A C 1
ATOM 694 O O . LEU A 1 89 ? -2.778 -5.065 20.742 1.00 95.62 89 LEU A O 1
ATOM 698 N N . ALA A 1 90 ? -4.900 -4.363 21.023 1.00 95.62 90 ALA A N 1
ATOM 699 C CA . ALA A 1 90 ? -5.249 -5.377 22.016 1.00 95.62 90 ALA A CA 1
ATOM 700 C C . ALA A 1 90 ? -5.084 -6.805 21.460 1.00 95.62 90 ALA A C 1
ATOM 702 O O . ALA A 1 90 ? -4.428 -7.648 22.080 1.00 95.62 90 ALA A O 1
ATOM 703 N N . VAL A 1 91 ? -5.589 -7.065 20.248 1.00 95.50 91 VAL A N 1
ATOM 704 C CA . VAL A 1 91 ? -5.436 -8.367 19.572 1.00 95.50 91 VAL A CA 1
ATOM 705 C C . VAL A 1 91 ? -3.963 -8.679 19.287 1.00 95.50 91 VAL A C 1
ATOM 707 O O . VAL A 1 91 ? -3.500 -9.801 19.521 1.00 95.50 91 VAL A O 1
ATOM 710 N N . ARG A 1 92 ? -3.198 -7.697 18.793 1.00 91.00 92 ARG A N 1
ATOM 711 C CA . ARG A 1 92 ? -1.782 -7.868 18.438 1.00 91.00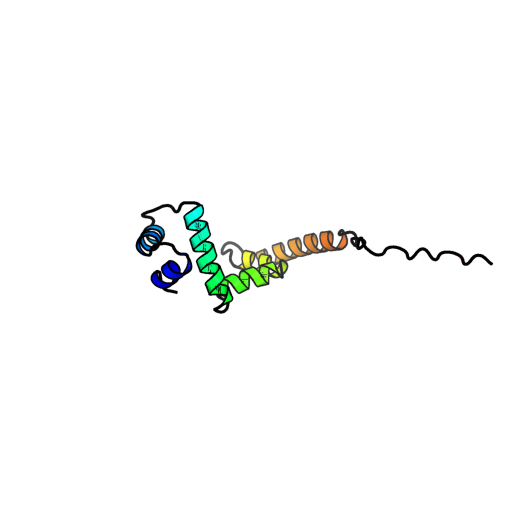 92 ARG A CA 1
ATOM 712 C C . ARG A 1 92 ? -0.914 -8.164 19.663 1.00 91.00 92 ARG A C 1
ATOM 714 O O . ARG A 1 92 ? -0.083 -9.071 19.597 1.00 91.00 92 ARG A O 1
ATOM 721 N N . MET A 1 93 ? -1.126 -7.452 20.770 1.00 89.50 93 MET A N 1
ATOM 722 C CA . MET A 1 93 ? -0.416 -7.692 22.032 1.00 89.50 93 MET A CA 1
ATOM 723 C C . MET A 1 93 ? -0.755 -9.063 22.615 1.00 89.50 93 MET A C 1
ATOM 725 O O . MET A 1 93 ? 0.152 -9.786 23.025 1.00 89.50 93 MET A O 1
ATOM 729 N N . GLY A 1 94 ? -2.027 -9.473 22.555 1.00 89.56 94 GLY A N 1
ATOM 730 C CA . GLY A 1 94 ? -2.443 -10.817 22.960 1.00 89.56 94 GLY A CA 1
ATOM 731 C C . GLY A 1 94 ? -1.712 -11.918 22.183 1.00 89.56 94 GLY A C 1
ATOM 732 O O . GLY A 1 94 ? -1.207 -12.868 22.777 1.00 89.56 94 GLY A O 1
ATOM 733 N N . ARG A 1 95 ? -1.566 -11.770 20.858 1.00 86.31 95 ARG A N 1
ATOM 734 C CA . ARG A 1 95 ? -0.827 -12.737 20.023 1.00 86.31 95 ARG A CA 1
ATOM 735 C C . ARG A 1 95 ? 0.684 -12.711 20.238 1.00 86.31 95 ARG A C 1
ATOM 737 O O . ARG A 1 95 ? 1.315 -13.760 20.161 1.00 86.31 95 ARG A O 1
ATOM 744 N N . LEU A 1 96 ? 1.271 -11.539 20.482 1.00 82.62 96 LEU A N 1
ATOM 745 C CA . LEU A 1 96 ? 2.698 -11.420 20.794 1.00 82.62 96 LEU A CA 1
ATOM 746 C C . LEU A 1 96 ? 3.031 -12.091 22.129 1.00 82.62 96 LEU A C 1
ATOM 748 O O . LEU A 1 96 ? 4.022 -12.811 22.199 1.00 82.62 96 LEU A O 1
ATOM 752 N N . ALA A 1 97 ? 2.182 -11.912 23.143 1.00 80.19 97 ALA A N 1
ATOM 753 C CA . ALA A 1 97 ? 2.320 -12.573 24.438 1.00 80.19 97 ALA A CA 1
ATOM 754 C C . ALA A 1 97 ? 2.088 -14.092 24.352 1.00 80.19 97 ALA A C 1
ATO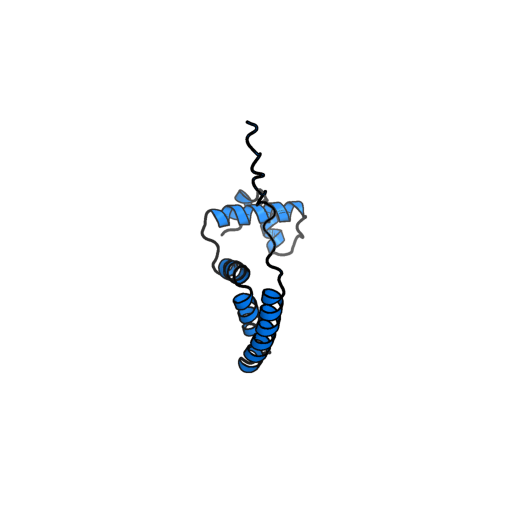M 756 O O . ALA A 1 97 ? 2.772 -14.860 25.021 1.00 80.19 97 ALA A O 1
ATOM 757 N N . ALA A 1 98 ? 1.161 -14.535 23.497 1.00 77.31 98 ALA A N 1
ATOM 758 C CA . ALA A 1 98 ? 0.882 -15.951 23.265 1.00 77.31 98 ALA A CA 1
ATOM 759 C C . ALA A 1 98 ? 1.907 -16.648 22.355 1.00 77.31 98 ALA A C 1
ATOM 761 O O . ALA A 1 98 ? 1.821 -17.861 22.170 1.00 77.31 98 ALA A O 1
ATOM 762 N N . ARG A 1 99 ? 2.862 -15.917 21.759 1.00 70.31 99 ARG A N 1
ATOM 763 C CA . ARG A 1 99 ? 3.900 -16.522 20.924 1.00 70.31 99 ARG A CA 1
ATOM 764 C C . ARG A 1 99 ? 4.883 -17.250 21.846 1.00 70.31 99 ARG A C 1
ATOM 766 O O . ARG A 1 99 ? 5.633 -16.571 22.548 1.00 70.31 99 ARG A O 1
ATOM 773 N N . PRO A 1 100 ? 4.918 -18.599 21.859 1.00 58.16 100 PRO A N 1
ATOM 774 C CA . PRO A 1 100 ? 5.914 -19.311 22.643 1.00 58.16 100 PRO A CA 1
ATOM 775 C C . PRO A 1 100 ? 7.288 -18.823 22.192 1.00 58.16 100 PRO A C 1
ATOM 777 O O . PRO A 1 100 ? 7.535 -18.695 20.989 1.00 58.16 100 PRO A O 1
ATOM 780 N N . MET A 1 101 ? 8.158 -18.501 23.153 1.00 57.62 101 MET A N 1
ATOM 781 C CA . MET A 1 101 ? 9.559 -18.199 22.887 1.00 57.62 101 MET A CA 1
ATOM 782 C C . MET A 1 101 ? 10.125 -19.401 22.137 1.00 57.62 101 MET A C 1
ATOM 784 O O . MET A 1 101 ? 10.388 -20.438 22.740 1.00 57.62 101 MET A O 1
ATOM 788 N N . ALA A 1 102 ? 10.197 -19.301 20.808 1.00 55.09 102 ALA A N 1
ATOM 789 C CA . ALA A 1 102 ? 10.671 -20.378 19.967 1.00 55.09 102 ALA A CA 1
ATOM 790 C C . ALA A 1 102 ? 12.092 -20.695 20.428 1.00 55.09 102 ALA A C 1
ATOM 792 O O . ALA A 1 102 ? 13.013 -19.897 20.238 1.00 55.09 102 ALA A O 1
ATOM 793 N N . VAL A 1 103 ? 12.238 -21.830 21.112 1.00 56.19 103 VAL A N 1
ATOM 794 C CA . VAL A 1 103 ? 13.526 -22.405 21.476 1.00 56.19 103 VAL A CA 1
ATOM 795 C C . VAL A 1 103 ? 14.338 -22.442 20.191 1.00 56.19 103 VAL A C 1
ATOM 797 O O . VAL A 1 103 ? 13.939 -23.098 19.230 1.00 56.19 103 VAL A O 1
ATOM 800 N N . ARG A 1 104 ? 15.438 -21.682 20.146 1.00 53.16 104 ARG A N 1
ATOM 801 C CA . ARG A 1 104 ? 16.369 -21.696 19.014 1.00 53.16 104 ARG A CA 1
ATOM 802 C C . ARG A 1 104 ? 16.819 -23.152 18.823 1.00 53.16 104 ARG A C 1
ATOM 804 O O . ARG A 1 104 ? 17.474 -23.676 19.728 1.00 53.16 104 ARG A O 1
ATOM 811 N N . PRO A 1 105 ? 16.498 -23.824 17.704 1.00 52.16 105 PRO A N 1
ATOM 812 C CA . PRO A 1 105 ? 17.014 -25.159 17.455 1.00 52.16 105 PRO A CA 1
ATOM 813 C C . PRO A 1 105 ? 18.487 -24.988 17.076 1.00 52.16 105 PRO A C 1
ATOM 815 O O . PRO A 1 105 ? 18.807 -24.558 15.972 1.00 52.16 105 PRO A O 1
ATOM 818 N N . GLY A 1 106 ? 19.388 -25.210 18.032 1.00 55.41 106 GLY A N 1
ATOM 819 C CA . GLY A 1 106 ? 20.825 -25.061 17.786 1.00 55.41 106 GLY A CA 1
ATOM 820 C C . GLY A 1 106 ? 21.729 -24.996 19.014 1.00 55.41 106 GLY A C 1
ATOM 821 O O . GLY A 1 106 ? 22.943 -25.074 18.860 1.00 55.41 106 GLY A O 1
ATOM 822 N N . ALA A 1 107 ? 21.194 -24.898 20.234 1.00 54.25 107 ALA A N 1
ATOM 823 C CA . ALA A 1 107 ? 22.012 -25.095 21.428 1.00 54.25 107 ALA A CA 1
ATOM 824 C C . ALA A 1 107 ? 22.174 -26.599 21.694 1.00 54.25 107 ALA A C 1
ATOM 826 O O . ALA A 1 107 ? 21.498 -27.166 22.550 1.00 54.25 107 ALA A O 1
ATOM 827 N N . SER A 1 108 ? 23.042 -27.259 20.923 1.00 56.72 108 SER A N 1
ATOM 828 C CA . SER A 1 108 ? 23.518 -28.600 21.264 1.00 56.72 108 SER A CA 1
ATOM 829 C C . SER A 1 108 ? 24.134 -28.549 22.667 1.00 56.72 108 SER A C 1
ATOM 831 O O . SER A 1 108 ? 25.076 -27.777 22.872 1.00 56.72 108 SER A O 1
ATOM 833 N N . PRO A 1 109 ? 23.646 -29.327 23.649 1.00 51.59 109 PRO A N 1
ATOM 834 C CA . PRO A 1 109 ? 24.329 -29.426 24.925 1.00 51.59 109 PRO A CA 1
ATOM 835 C C . PRO A 1 109 ? 25.677 -30.096 24.656 1.00 51.59 109 PRO A C 1
ATOM 837 O O . PRO A 1 109 ? 25.732 -31.226 24.171 1.00 51.59 109 PRO A O 1
ATOM 840 N N . LEU A 1 110 ? 26.772 -29.381 24.921 1.00 59.09 110 LEU A N 1
ATOM 841 C CA . LEU A 1 110 ? 28.111 -29.960 24.928 1.00 59.09 110 LEU A CA 1
ATOM 842 C C . LEU A 1 110 ? 28.124 -31.077 25.976 1.00 59.09 110 LEU A C 1
ATOM 844 O O . LEU A 1 110 ? 28.245 -30.827 27.175 1.00 59.09 110 LEU A O 1
ATOM 848 N N . VAL A 1 111 ? 27.954 -32.316 25.515 1.00 59.41 111 VAL A N 1
ATOM 849 C CA . VAL A 1 111 ? 28.106 -33.516 26.331 1.00 59.41 111 VAL A CA 1
ATOM 850 C C . VAL A 1 111 ? 29.567 -33.571 26.761 1.00 59.41 111 VAL A C 1
ATOM 852 O O . VAL A 1 111 ? 30.468 -33.879 25.982 1.00 59.41 111 VAL A O 1
ATOM 855 N N . ARG A 1 112 ? 29.809 -33.206 28.020 1.00 57.56 112 ARG A N 1
ATOM 856 C CA . ARG A 1 112 ? 31.110 -33.314 28.672 1.00 57.56 112 ARG A CA 1
ATOM 857 C C . ARG A 1 112 ? 31.400 -34.797 28.898 1.00 57.56 112 ARG A C 1
ATOM 859 O O . ARG A 1 112 ? 30.866 -35.399 29.825 1.00 57.56 112 ARG A O 1
ATOM 866 N N . PHE A 1 113 ? 32.225 -35.388 28.041 1.00 60.94 113 PHE A N 1
ATOM 867 C CA . PHE A 1 113 ? 32.719 -36.749 28.238 1.00 60.94 113 PHE A CA 1
ATOM 868 C C . PHE A 1 113 ? 33.535 -36.841 29.542 1.00 60.94 113 PHE A C 1
ATOM 870 O O . PHE A 1 113 ? 34.373 -35.967 29.794 1.00 60.94 113 PHE A O 1
ATOM 877 N N . PRO A 1 114 ? 33.331 -37.876 30.378 1.00 64.38 114 PRO A N 1
ATOM 878 C CA . PRO A 1 114 ? 34.156 -38.085 31.556 1.00 64.38 114 PRO A CA 1
ATOM 879 C C . PRO A 1 114 ? 35.529 -38.636 31.148 1.00 64.38 114 PRO A C 1
ATOM 881 O O . PRO A 1 114 ? 35.637 -39.599 30.388 1.00 64.38 114 PRO A O 1
ATOM 884 N N . LYS A 1 115 ? 36.588 -38.015 31.678 1.00 56.53 115 LYS A N 1
ATOM 885 C CA . LYS A 1 115 ? 37.969 -38.504 31.597 1.00 56.53 115 LYS A CA 1
ATOM 886 C C . LYS A 1 115 ? 38.043 -39.845 32.342 1.00 56.53 115 LYS A C 1
ATOM 888 O O . LYS A 1 115 ? 37.768 -39.884 33.539 1.00 56.53 115 LYS A O 1
ATOM 893 N N . ARG A 1 116 ? 38.373 -40.933 31.642 1.00 52.59 116 ARG A N 1
ATOM 894 C CA . ARG A 1 116 ? 38.781 -42.198 32.274 1.00 52.59 116 ARG A CA 1
ATOM 895 C C . ARG A 1 116 ? 40.214 -42.050 32.806 1.00 52.59 116 ARG A C 1
ATOM 897 O O . ARG A 1 116 ? 41.018 -41.393 32.147 1.00 52.59 116 ARG A O 1
ATOM 904 N N . ASN A 1 117 ? 40.433 -42.611 34.000 1.00 56.69 117 ASN A N 1
ATOM 905 C CA . ASN A 1 117 ? 41.680 -42.628 34.779 1.00 56.69 117 ASN A CA 1
ATOM 906 C C . ASN A 1 117 ? 42.910 -43.033 33.970 1.00 56.69 117 ASN A C 1
ATOM 908 O O . ASN A 1 117 ? 42.788 -44.003 33.189 1.00 56.69 117 ASN A O 1
#

Secondary structure (DSSP, 8-state):
--HHHHHHHHT--HHHHHHHHTTS-PPPHHHHHHHHHHHHHHHHHS---HHHHHHHHHHH-HHHHHHHHHHT-TT--HHHHHHHHHHHHHHHHHHHHTS-----TT------PPPP-

Sequence (117 aa):
MSQRQLAQQSGVDHSTISRLIRGERTPSLGTATKLGRGLHEIHDEADTPQYFGLVASTAANPTAHVEYSLRADEYLSEAQVRQVMEYYLAVRMGRLAARPMAVRPGASPLVRFPKRN